Protein AF-A0A1F7V6A6-F1 (afdb_monomer)

Solvent-accessible surface area (backbone atoms only — not comparable to full-atom values): 6127 Å² total; per-residue (Å²): 142,77,86,82,67,95,55,76,71,36,55,35,44,52,39,20,65,38,74,33,65,30,42,29,40,68,43,90,49,79,87,48,54,84,75,64,52,78,38,24,24,40,32,24,60,62,67,55,81,86,45,48,74,58,58,76,38,28,36,25,43,37,18,31,42,57,52,80,83,25,65,54,23,50,52,28,44,76,68,70,30,22,14,26,26,31,21,66,63,46,78,80,76,48,55,72,68,37,36,32,38,37,34,12,73,77,11,36,38,34,69,50,83,79,130

Radius of gyration: 12.77 Å; Cα contacts (8 Å, |Δi|>4): 291; chains: 1; bounding box: 38×33×23 Å

Structure (mmCIF, N/CA/C/O backbone):
data_AF-A0A1F7V6A6-F1
#
_entry.id   AF-A0A1F7V6A6-F1
#
loop_
_atom_site.group_PDB
_atom_site.id
_atom_site.type_symbol
_atom_site.label_atom_id
_atom_site.label_alt_id
_atom_site.label_comp_id
_atom_site.label_asym_id
_atom_site.label_entity_id
_atom_site.label_seq_id
_atom_site.pdbx_PDB_ins_code
_atom_site.Cartn_x
_atom_site.Cartn_y
_atom_site.Cartn_z
_atom_site.occupancy
_atom_site.B_iso_or_equiv
_atom_site.auth_seq_id
_atom_site.auth_comp_id
_atom_site.auth_asym_id
_atom_site.auth_atom_id
_atom_site.pdbx_PDB_model_num
ATOM 1 N N . MET A 1 1 ? 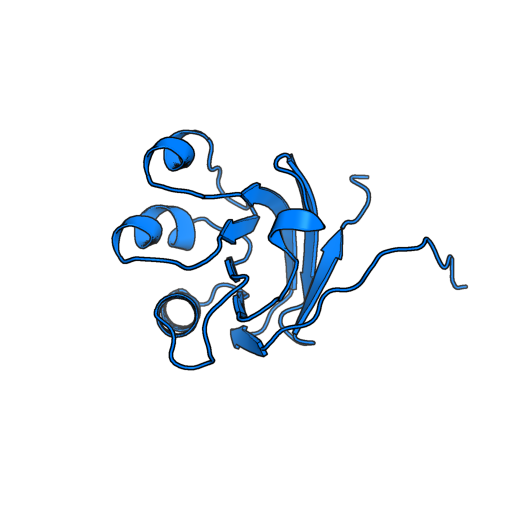-26.813 -16.583 3.772 1.00 40.12 1 MET A N 1
ATOM 2 C CA . MET A 1 1 ? -25.425 -16.122 3.988 1.00 40.12 1 MET A CA 1
ATOM 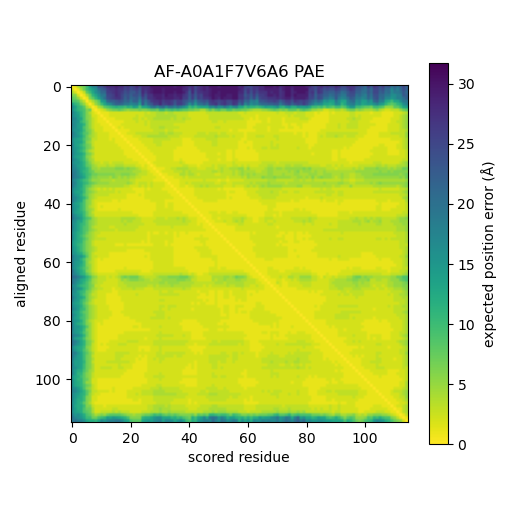3 C C . MET A 1 1 ? -24.774 -15.925 2.631 1.00 40.12 1 MET A C 1
ATOM 5 O O . MET A 1 1 ? -24.443 -16.915 2.004 1.00 40.12 1 MET A O 1
ATOM 9 N N . ASN A 1 2 ? -24.749 -14.684 2.143 1.00 35.19 2 ASN A N 1
ATOM 10 C CA . ASN A 1 2 ? -23.846 -14.128 1.122 1.00 35.19 2 ASN A CA 1
ATOM 11 C C . ASN A 1 2 ? -24.522 -12.876 0.572 1.00 35.19 2 ASN A C 1
ATOM 13 O O . ASN A 1 2 ? -25.265 -12.927 -0.405 1.00 35.19 2 ASN A O 1
ATOM 17 N N . SER A 1 3 ? -24.299 -11.751 1.248 1.00 34.72 3 SER A N 1
ATOM 18 C CA . SER A 1 3 ? -24.613 -10.457 0.660 1.00 34.72 3 SER A CA 1
ATOM 19 C C . SER A 1 3 ? -23.499 -10.153 -0.341 1.00 34.72 3 SER A C 1
ATOM 21 O O . SER A 1 3 ? -22.432 -9.668 0.026 1.00 34.72 3 SER A O 1
ATOM 23 N N . LEU A 1 4 ? -23.726 -10.551 -1.594 1.00 44.72 4 LEU A N 1
ATOM 24 C CA . LEU A 1 4 ? -22.975 -10.110 -2.767 1.00 44.72 4 LEU A CA 1
ATOM 25 C C . LEU A 1 4 ? -23.270 -8.620 -2.969 1.00 44.72 4 LEU A C 1
ATOM 27 O O . LEU A 1 4 ? -24.114 -8.237 -3.774 1.00 44.72 4 LEU A O 1
ATOM 31 N N . ILE A 1 5 ? -22.618 -7.767 -2.186 1.00 45.50 5 ILE A N 1
ATOM 32 C CA . ILE A 1 5 ? -22.513 -6.353 -2.532 1.00 45.50 5 ILE A CA 1
ATOM 33 C C . ILE A 1 5 ? -21.373 -6.282 -3.548 1.00 45.50 5 ILE A C 1
ATOM 35 O O . ILE A 1 5 ? -20.305 -6.834 -3.295 1.00 45.50 5 ILE A O 1
ATOM 39 N N . GLY A 1 6 ? -21.627 -5.686 -4.715 1.00 44.12 6 GLY A N 1
ATOM 40 C CA . GLY A 1 6 ? -20.686 -5.578 -5.833 1.00 44.12 6 GLY A CA 1
ATOM 41 C C . GLY A 1 6 ? -19.418 -4.805 -5.472 1.00 44.12 6 GLY A C 1
ATOM 42 O O . GLY A 1 6 ? -19.287 -3.627 -5.792 1.00 44.12 6 GLY A O 1
ATOM 43 N N . HIS A 1 7 ? -18.497 -5.472 -4.788 1.00 57.22 7 HIS A N 1
ATOM 44 C CA . HIS A 1 7 ? -17.177 -4.979 -4.451 1.00 57.22 7 HIS A CA 1
ATOM 45 C C . HIS A 1 7 ? -16.205 -5.581 -5.459 1.00 57.22 7 HIS A C 1
ATOM 47 O O . HIS A 1 7 ? -16.013 -6.795 -5.491 1.00 57.22 7 HIS A O 1
ATOM 53 N N . THR A 1 8 ? -15.647 -4.745 -6.332 1.00 75.12 8 THR A N 1
ATOM 54 C CA . THR A 1 8 ? -14.569 -5.170 -7.223 1.00 75.12 8 THR A CA 1
ATOM 55 C C . THR A 1 8 ? -13.353 -5.477 -6.360 1.00 75.12 8 THR A C 1
ATOM 57 O O . THR A 1 8 ? -12.662 -4.567 -5.903 1.00 75.12 8 THR A O 1
ATOM 60 N N . ASP A 1 9 ? -13.136 -6.761 -6.098 1.00 90.62 9 ASP A N 1
ATOM 61 C CA . ASP A 1 9 ? -11.905 -7.253 -5.501 1.00 90.62 9 ASP A CA 1
ATOM 62 C C . ASP A 1 9 ? -10.786 -7.051 -6.521 1.00 90.62 9 ASP A C 1
ATOM 64 O O . ASP A 1 9 ? -10.818 -7.601 -7.624 1.00 90.62 9 ASP A O 1
ATOM 68 N N . LEU A 1 10 ? -9.797 -6.244 -6.153 1.00 96.50 10 LEU A N 1
ATOM 69 C CA . LEU A 1 10 ? -8.589 -6.087 -6.941 1.00 96.50 10 LEU A CA 1
ATOM 70 C C . LEU A 1 10 ? -7.513 -7.006 -6.390 1.00 96.50 10 LEU A C 1
ATOM 72 O O . LEU A 1 10 ? -7.313 -7.117 -5.180 1.00 96.50 10 LEU A O 1
ATOM 76 N N . THR A 1 11 ? -6.808 -7.672 -7.294 1.00 97.56 11 THR A N 1
ATOM 77 C CA . THR A 1 11 ? -5.791 -8.656 -6.938 1.00 97.56 11 THR A CA 1
ATOM 78 C C . THR A 1 11 ? -4.408 -8.169 -7.322 1.00 97.56 11 THR A C 1
ATOM 80 O O . THR A 1 11 ? -4.224 -7.570 -8.379 1.00 97.56 11 THR A O 1
ATOM 83 N N . GLY A 1 12 ? -3.423 -8.498 -6.497 1.00 97.25 12 GLY A N 1
ATOM 84 C CA . GLY A 1 12 ? -2.014 -8.309 -6.804 1.00 97.25 12 GLY A CA 1
ATOM 85 C C . GLY A 1 12 ? -1.165 -9.392 -6.157 1.00 97.25 12 GLY A C 1
ATOM 86 O O . GLY A 1 12 ? -1.633 -10.480 -5.823 1.00 97.25 12 GLY A O 1
ATOM 87 N N . ARG A 1 13 ? 0.121 -9.103 -5.984 1.00 98.06 13 ARG A N 1
ATOM 88 C CA . ARG A 1 13 ? 1.097 -10.043 -5.432 1.00 98.06 13 ARG A CA 1
ATOM 89 C C . ARG A 1 13 ? 1.355 -9.712 -3.973 1.00 98.06 13 ARG A C 1
ATOM 91 O O . ARG A 1 13 ? 1.740 -8.592 -3.648 1.00 98.06 13 ARG A O 1
ATOM 98 N N . THR A 1 14 ? 1.217 -10.703 -3.104 1.00 98.31 14 THR A N 1
ATOM 99 C CA . THR A 1 14 ? 1.588 -10.579 -1.693 1.00 98.31 14 THR A CA 1
ATOM 100 C C . THR A 1 14 ? 3.076 -10.292 -1.549 1.00 98.31 14 THR A C 1
ATOM 102 O O . THR A 1 14 ? 3.910 -11.118 -1.914 1.00 98.31 14 THR A O 1
ATOM 105 N N . ALA A 1 15 ? 3.418 -9.141 -0.976 1.00 97.94 15 ALA A N 1
ATOM 106 C CA . ALA A 1 15 ? 4.783 -8.821 -0.581 1.00 97.94 15 ALA A CA 1
ATOM 107 C C . ALA A 1 15 ? 5.078 -9.264 0.857 1.00 97.94 15 ALA A C 1
ATOM 109 O O . ALA A 1 15 ? 6.127 -9.865 1.100 1.00 97.94 15 ALA A O 1
ATOM 110 N N . TYR A 1 16 ? 4.147 -9.008 1.778 1.00 98.50 16 TYR A N 1
ATOM 111 C CA . TYR A 1 16 ? 4.176 -9.486 3.159 1.00 98.50 16 TYR A CA 1
ATOM 112 C C . TYR A 1 16 ? 2.746 -9.798 3.605 1.00 98.50 16 TYR A C 1
ATOM 114 O O . TYR A 1 16 ? 1.837 -9.007 3.349 1.00 98.50 16 TYR A O 1
ATOM 122 N N . SER A 1 17 ? 2.533 -10.966 4.209 1.00 98.06 17 SER A N 1
ATOM 123 C CA . SER A 1 17 ? 1.200 -11.457 4.557 1.00 98.06 17 SER A CA 1
ATOM 124 C C . SER A 1 17 ? 0.616 -10.745 5.779 1.00 98.06 17 SER A C 1
ATOM 126 O O . SER A 1 17 ? 1.329 -10.206 6.621 1.00 98.06 17 SER A O 1
ATOM 128 N N . GLY A 1 18 ? -0.712 -10.758 5.871 1.00 98.00 18 GLY A N 1
ATOM 129 C CA . GLY A 1 18 ? -1.470 -10.154 6.961 1.00 98.00 18 GLY A CA 1
ATOM 130 C C . GLY A 1 18 ? -2.765 -9.535 6.454 1.00 98.00 18 GLY A C 1
ATOM 131 O O . GLY A 1 18 ? -3.015 -9.504 5.248 1.00 98.00 18 GLY A O 1
ATOM 132 N N . VAL A 1 19 ? -3.587 -9.053 7.380 1.00 98.12 19 VAL A N 1
ATOM 133 C CA . VAL A 1 19 ? -4.849 -8.380 7.066 1.00 98.12 19 VAL A CA 1
ATOM 134 C C . VAL A 1 19 ? -4.885 -7.052 7.801 1.00 98.12 19 VAL A C 1
ATOM 136 O O . VAL A 1 19 ? -4.605 -7.005 8.998 1.00 98.12 19 VAL A O 1
ATOM 139 N N . ALA A 1 20 ? -5.239 -5.983 7.096 1.00 98.19 20 ALA A N 1
ATOM 140 C CA . ALA A 1 20 ? -5.45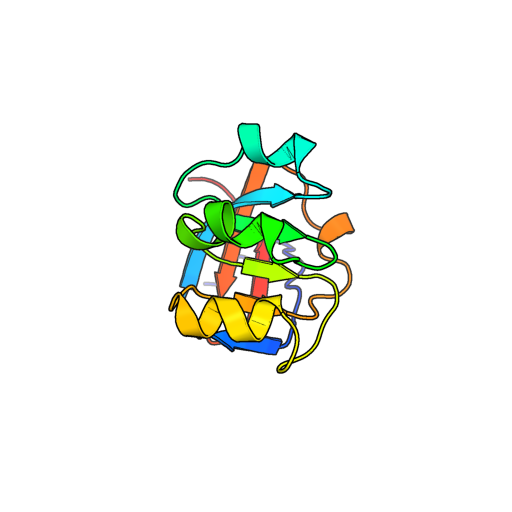8 -4.678 7.701 1.00 98.19 20 ALA A CA 1
ATOM 141 C C . ALA A 1 20 ? -6.661 -3.979 7.075 1.00 98.19 20 ALA A C 1
ATOM 143 O O . ALA A 1 20 ? -7.000 -4.196 5.910 1.00 98.19 20 ALA A O 1
ATOM 144 N N . ARG A 1 21 ? -7.295 -3.114 7.865 1.00 97.94 21 ARG A N 1
ATOM 145 C CA . ARG A 1 21 ? -8.398 -2.255 7.439 1.00 97.94 21 ARG A CA 1
ATOM 146 C C . ARG A 1 21 ? -8.107 -0.833 7.875 1.00 97.94 21 ARG A C 1
ATOM 148 O O . ARG A 1 21 ? -7.642 -0.626 8.993 1.00 97.94 21 ARG A O 1
ATOM 155 N N . GLY A 1 22 ? -8.403 0.132 7.019 1.00 97.62 22 GLY A N 1
ATOM 156 C CA . GLY A 1 22 ? -8.165 1.531 7.341 1.00 97.62 22 GLY A CA 1
ATOM 157 C C . GLY A 1 22 ? -8.615 2.479 6.244 1.00 97.62 22 GLY A C 1
ATOM 158 O O . GLY A 1 22 ? -9.176 2.070 5.225 1.00 97.62 22 GLY A O 1
ATOM 159 N N . THR A 1 23 ? -8.351 3.764 6.468 1.00 98.06 23 THR A N 1
ATOM 160 C CA . THR A 1 23 ? -8.619 4.815 5.487 1.00 98.06 23 THR A CA 1
ATOM 161 C C . THR A 1 23 ? -7.612 4.709 4.348 1.00 98.06 23 THR A C 1
ATOM 163 O O . THR A 1 23 ? -6.406 4.790 4.579 1.00 98.06 23 THR A O 1
ATOM 166 N N . ALA A 1 24 ? -8.089 4.568 3.119 1.00 98.06 24 ALA A N 1
ATOM 167 C CA . ALA A 1 24 ? -7.277 4.653 1.922 1.00 98.06 24 ALA A CA 1
ATOM 168 C C . ALA A 1 24 ? -6.689 6.054 1.781 1.00 98.06 24 ALA A C 1
ATOM 170 O O . ALA A 1 24 ? -7.402 7.063 1.793 1.00 98.06 24 ALA A O 1
ATOM 171 N N . ARG A 1 25 ? -5.372 6.097 1.617 1.00 98.19 25 ARG A N 1
ATOM 172 C CA . ARG A 1 25 ? -4.612 7.313 1.389 1.00 98.19 25 ARG A CA 1
ATOM 173 C C . ARG A 1 25 ? -3.812 7.185 0.109 1.00 98.19 25 ARG A C 1
ATOM 175 O O . ARG A 1 25 ? -2.801 6.486 0.077 1.00 98.19 25 ARG A O 1
ATOM 182 N N . LEU A 1 26 ? -4.269 7.881 -0.930 1.00 97.56 26 LEU A N 1
ATOM 183 C CA . LEU A 1 26 ? -3.606 7.889 -2.233 1.00 97.56 26 LEU A CA 1
ATOM 184 C C . LEU A 1 26 ? -2.400 8.831 -2.164 1.00 97.56 26 LEU A C 1
ATOM 186 O O . LEU A 1 26 ? -2.555 10.041 -2.065 1.00 97.56 26 LEU A O 1
ATOM 190 N N . MET A 1 27 ? -1.186 8.303 -2.165 1.00 96.50 27 MET A N 1
ATOM 191 C CA . MET A 1 27 ? 0.040 9.089 -2.063 1.00 96.50 27 MET A CA 1
ATOM 192 C C . MET A 1 27 ? 0.673 9.215 -3.447 1.00 96.50 27 MET A C 1
ATOM 194 O O . MET A 1 27 ? 1.321 8.286 -3.924 1.00 96.50 27 MET A O 1
ATOM 198 N N . MET A 1 28 ? 0.475 10.370 -4.085 1.00 94.00 28 MET A N 1
ATOM 199 C CA . MET A 1 28 ? 1.046 10.683 -5.400 1.00 94.00 28 MET A CA 1
ATOM 200 C C . MET A 1 28 ? 2.411 11.376 -5.274 1.00 94.00 28 MET A C 1
ATOM 202 O O . MET A 1 28 ? 3.177 11.434 -6.236 1.00 94.00 28 MET A O 1
ATOM 206 N N . GLY A 1 29 ? 2.748 11.888 -4.084 1.00 91.94 29 GLY A N 1
ATOM 207 C CA . GLY A 1 29 ? 4.076 12.406 -3.762 1.00 91.94 29 GLY A CA 1
ATOM 208 C C . GLY A 1 29 ? 4.204 12.931 -2.330 1.00 91.94 29 GLY A C 1
ATOM 209 O O . GLY A 1 29 ? 3.238 12.978 -1.572 1.00 91.94 29 GLY A O 1
ATOM 210 N N . GLN A 1 30 ? 5.402 13.407 -1.967 1.00 91.94 30 GLN A N 1
ATOM 211 C CA . GLN A 1 30 ? 5.718 13.910 -0.615 1.00 91.94 30 GLN A CA 1
ATOM 212 C C . GLN A 1 30 ? 4.779 15.002 -0.086 1.00 91.94 30 GLN A C 1
ATOM 214 O O . GLN A 1 30 ? 4.590 15.124 1.124 1.00 91.94 30 GLN A O 1
ATOM 219 N N . LYS A 1 31 ? 4.176 15.804 -0.973 1.00 92.50 31 LYS A N 1
ATOM 220 C CA . LYS A 1 31 ? 3.220 16.854 -0.582 1.00 92.50 31 LYS A CA 1
ATOM 221 C C . LYS A 1 31 ? 2.003 16.276 0.149 1.00 92.50 31 LYS A C 1
ATOM 223 O O . LYS A 1 31 ? 1.448 16.947 1.018 1.00 92.50 31 LYS A O 1
ATOM 228 N N . ASP A 1 32 ? 1.657 15.024 -0.141 1.00 90.88 32 ASP A N 1
ATOM 229 C CA . ASP A 1 32 ? 0.510 14.337 0.442 1.00 90.88 32 ASP A CA 1
ATOM 230 C C . ASP A 1 32 ? 0.809 13.792 1.844 1.00 90.88 32 ASP A C 1
ATOM 232 O O . ASP A 1 32 ? -0.111 13.577 2.628 1.00 90.88 32 ASP A O 1
ATOM 236 N N . PHE A 1 33 ? 2.080 13.616 2.224 1.00 93.88 33 PHE A N 1
ATOM 237 C CA . PHE A 1 33 ? 2.448 12.881 3.444 1.00 93.88 33 PHE A CA 1
ATOM 238 C C . PHE A 1 33 ? 1.921 13.538 4.722 1.00 93.88 33 PHE A C 1
ATOM 240 O O . PHE A 1 33 ? 1.626 12.854 5.699 1.00 93.88 33 PHE A O 1
ATOM 247 N N . LYS A 1 34 ? 1.716 14.861 4.704 1.00 94.12 34 LYS A N 1
ATOM 248 C CA . LYS A 1 34 ? 1.151 15.616 5.834 1.00 94.12 34 LYS A CA 1
ATOM 249 C C . LYS A 1 34 ? -0.256 15.156 6.230 1.00 94.12 34 LYS A C 1
ATOM 251 O O . LYS A 1 34 ? -0.660 15.385 7.373 1.00 94.12 34 LYS A O 1
ATOM 256 N N . ARG A 1 35 ? -1.015 14.526 5.324 1.00 94.50 35 ARG A N 1
ATOM 257 C CA . ARG A 1 35 ? -2.369 14.012 5.605 1.00 94.50 35 ARG A CA 1
ATOM 258 C C . ARG A 1 35 ? -2.385 12.565 6.092 1.00 94.50 35 ARG A C 1
ATOM 260 O O . ARG A 1 35 ? -3.419 12.123 6.579 1.00 94.50 35 ARG A O 1
ATOM 267 N N . PHE A 1 36 ? -1.263 11.854 5.977 1.00 97.62 36 PHE A N 1
ATOM 268 C CA . PHE A 1 36 ? -1.157 10.455 6.375 1.00 97.62 36 PHE A CA 1
ATOM 269 C C . PHE A 1 36 ? -1.233 10.325 7.899 1.00 97.62 36 PHE A C 1
ATOM 271 O O . PHE A 1 36 ? -0.650 11.131 8.636 1.00 97.62 36 PHE A O 1
ATOM 278 N N . ARG A 1 37 ? -1.987 9.344 8.389 1.00 97.88 37 ARG A N 1
ATOM 279 C CA . ARG A 1 37 ? -2.143 9.053 9.817 1.00 97.88 37 ARG A CA 1
ATOM 280 C C . ARG A 1 37 ? -1.775 7.604 10.109 1.00 97.88 37 ARG A C 1
ATOM 282 O O . ARG A 1 37 ? -1.724 6.764 9.218 1.00 97.88 37 ARG A O 1
ATOM 289 N N . HIS A 1 38 ? -1.476 7.328 11.374 1.00 98.19 38 HIS A N 1
ATOM 290 C CA . HIS A 1 38 ? -1.156 5.974 11.810 1.00 98.19 38 HIS A CA 1
ATOM 291 C C . HIS A 1 38 ? -2.340 5.034 11.542 1.00 98.19 38 HIS A C 1
ATOM 293 O O . HIS A 1 38 ? -3.477 5.374 11.865 1.00 98.19 38 HIS A O 1
ATOM 299 N N . GLY A 1 39 ? -2.068 3.874 10.947 1.00 98.06 39 GLY A N 1
ATOM 300 C CA . GLY A 1 39 ? -3.078 2.894 10.553 1.00 98.06 39 GLY A CA 1
ATOM 301 C C . GLY A 1 39 ? -3.763 3.167 9.208 1.00 98.06 39 GLY A C 1
ATOM 302 O O . GLY A 1 39 ? -4.519 2.312 8.748 1.00 98.06 39 GLY A O 1
ATOM 303 N N . ASP A 1 40 ? -3.489 4.297 8.544 1.00 98.62 40 ASP A N 1
ATOM 304 C CA . ASP A 1 40 ? -3.980 4.530 7.180 1.00 98.62 40 ASP A CA 1
ATOM 305 C C . ASP A 1 40 ? -3.395 3.489 6.208 1.00 98.62 40 ASP A C 1
ATOM 307 O O . ASP A 1 40 ? -2.298 2.953 6.400 1.00 98.62 40 ASP A O 1
ATOM 311 N N . ILE A 1 41 ? -4.136 3.203 5.139 1.00 98.56 41 ILE A N 1
ATOM 312 C CA . ILE A 1 41 ? -3.721 2.288 4.080 1.00 98.56 41 ILE A CA 1
ATOM 313 C C . ILE A 1 41 ? -3.026 3.105 2.997 1.00 98.56 41 ILE A C 1
ATOM 315 O O . ILE A 1 41 ? -3.650 3.930 2.328 1.00 98.56 41 ILE A O 1
ATOM 319 N N . LEU A 1 42 ? -1.722 2.883 2.840 1.00 98.62 42 LEU A N 1
ATOM 320 C CA . LEU A 1 42 ? -0.907 3.546 1.830 1.00 98.62 42 LEU A CA 1
ATOM 321 C C . LEU A 1 42 ? -1.229 2.965 0.455 1.00 98.62 42 LEU A C 1
ATOM 323 O O . LEU A 1 42 ? -0.930 1.801 0.217 1.00 98.62 42 LEU A O 1
ATOM 327 N N . ILE A 1 43 ? -1.782 3.774 -0.447 1.00 98.44 43 ILE A N 1
ATOM 328 C CA . ILE A 1 43 ? -2.009 3.406 -1.849 1.00 98.44 43 ILE A CA 1
A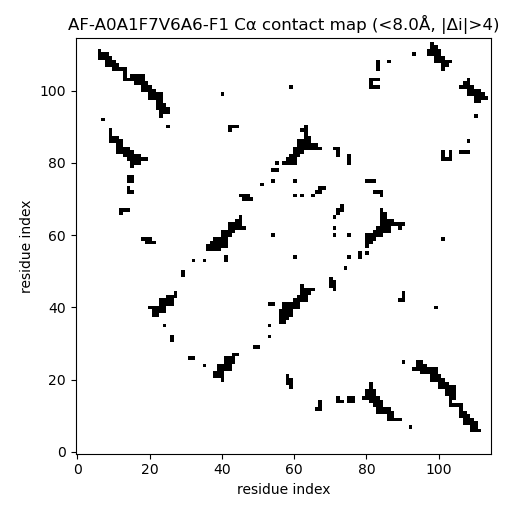TOM 329 C C . ILE A 1 43 ? -1.193 4.351 -2.730 1.00 98.44 43 ILE A C 1
ATOM 331 O O . ILE A 1 43 ? -1.302 5.563 -2.581 1.00 98.44 43 ILE A O 1
ATOM 335 N N . ALA A 1 44 ? -0.367 3.834 -3.635 1.00 98.00 44 ALA A N 1
ATOM 336 C CA . ALA A 1 44 ? 0.448 4.660 -4.531 1.00 98.00 44 ALA A CA 1
ATOM 337 C C . ALA A 1 44 ? 0.702 3.953 -5.877 1.00 98.00 44 ALA A C 1
ATOM 339 O O . ALA A 1 44 ? 0.637 2.724 -5.924 1.00 98.00 44 ALA A O 1
ATOM 340 N N . PRO A 1 45 ? 1.054 4.672 -6.961 1.00 97.44 45 PRO A N 1
ATOM 341 C CA . PRO A 1 45 ? 1.511 4.027 -8.196 1.00 97.44 45 PRO A CA 1
ATOM 342 C C . PRO A 1 45 ? 2.741 3.148 -7.927 1.00 97.44 45 PRO A C 1
ATOM 344 O O . PRO A 1 45 ? 2.764 1.955 -8.211 1.00 97.44 45 PRO A O 1
ATOM 347 N N . ASN A 1 46 ? 3.735 3.734 -7.260 1.00 95.75 46 ASN A N 1
ATOM 348 C CA . ASN A 1 46 ? 4.941 3.086 -6.764 1.00 95.75 46 ASN A CA 1
ATOM 349 C C . ASN A 1 46 ? 5.400 3.774 -5.466 1.00 95.75 46 ASN A C 1
ATOM 351 O O . ASN A 1 46 ? 4.867 4.812 -5.076 1.00 95.75 46 ASN A O 1
ATOM 355 N N . THR A 1 47 ? 6.383 3.196 -4.773 1.00 94.75 47 THR A N 1
ATOM 356 C CA . THR A 1 47 ? 7.003 3.825 -3.594 1.00 94.75 47 THR A CA 1
ATOM 357 C C . THR A 1 47 ? 8.478 4.117 -3.836 1.00 94.75 47 THR A C 1
ATOM 359 O O . THR A 1 47 ? 9.129 3.503 -4.683 1.00 94.75 47 THR A O 1
ATOM 362 N N . ARG A 1 48 ? 9.008 5.063 -3.059 1.00 95.25 48 ARG A N 1
ATOM 363 C CA . ARG A 1 48 ? 10.405 5.520 -3.075 1.00 95.25 48 ARG A CA 1
ATOM 364 C C . ARG A 1 48 ? 10.944 5.613 -1.643 1.00 95.25 48 ARG A C 1
ATOM 366 O O . ARG A 1 48 ? 10.129 5.626 -0.721 1.00 95.25 48 ARG A O 1
ATOM 373 N N . PRO A 1 49 ? 12.266 5.741 -1.424 1.00 96.50 49 PRO A N 1
ATOM 374 C CA . PRO A 1 49 ? 12.840 5.835 -0.076 1.00 96.50 49 PRO A CA 1
ATOM 375 C C . PRO A 1 49 ? 12.219 6.933 0.799 1.00 96.50 49 PRO A C 1
ATOM 377 O O . PRO A 1 49 ? 12.049 6.762 2.002 1.00 96.50 49 PRO A O 1
ATOM 380 N N . GLU A 1 50 ? 11.790 8.040 0.192 1.00 96.25 50 GLU A N 1
ATOM 381 C CA . GLU A 1 50 ? 11.068 9.119 0.876 1.00 96.25 50 GLU A CA 1
ATOM 382 C C . GLU A 1 50 ? 9.745 8.670 1.531 1.00 96.25 50 GLU A C 1
ATOM 384 O O . GLU A 1 50 ? 9.324 9.290 2.499 1.00 96.25 50 GLU A O 1
ATOM 389 N N . TYR A 1 51 ? 9.115 7.582 1.068 1.00 97.69 51 TYR A N 1
ATOM 390 C CA . TYR A 1 51 ? 7.865 7.037 1.621 1.00 97.69 51 TYR A CA 1
ATOM 391 C C . TYR A 1 51 ? 8.088 6.245 2.916 1.00 97.69 51 TYR A C 1
ATOM 393 O O . TYR A 1 51 ? 7.130 5.992 3.643 1.00 97.69 51 TYR A O 1
ATOM 401 N N . VAL A 1 52 ? 9.327 5.861 3.248 1.00 97.69 52 VAL A N 1
ATOM 402 C CA . VAL A 1 52 ? 9.634 5.021 4.422 1.00 97.69 52 VAL A CA 1
ATOM 403 C C . VAL A 1 52 ? 9.010 5.539 5.732 1.00 97.69 52 VAL A C 1
ATOM 405 O O . VAL A 1 52 ? 8.470 4.718 6.477 1.00 97.69 52 VAL A O 1
ATOM 408 N N . PRO A 1 53 ? 9.008 6.852 6.048 1.00 97.00 53 PRO A N 1
ATOM 409 C CA . PRO A 1 53 ? 8.376 7.358 7.265 1.00 97.00 53 PRO A CA 1
ATOM 410 C C . PRO A 1 53 ? 6.875 7.061 7.346 1.00 97.00 53 PRO A C 1
ATOM 412 O O . PRO A 1 53 ? 6.399 6.677 8.411 1.00 97.00 53 PRO A O 1
ATOM 415 N N . ILE A 1 54 ? 6.139 7.191 6.235 1.00 97.88 54 ILE A N 1
ATOM 416 C CA . ILE A 1 54 ? 4.702 6.887 6.206 1.00 97.88 54 ILE A CA 1
ATOM 417 C C . ILE A 1 54 ? 4.441 5.384 6.097 1.00 97.88 54 ILE A C 1
ATOM 419 O O . ILE A 1 54 ? 3.500 4.892 6.710 1.00 97.88 54 ILE A O 1
ATOM 423 N N . MET A 1 55 ? 5.314 4.633 5.413 1.00 98.31 55 MET A N 1
ATOM 424 C CA . MET A 1 55 ? 5.244 3.170 5.369 1.00 98.31 55 MET A CA 1
ATOM 425 C C . MET A 1 55 ? 5.308 2.591 6.781 1.00 98.31 55 MET A C 1
ATOM 427 O O . MET A 1 55 ? 4.478 1.761 7.108 1.00 98.31 55 MET A O 1
ATOM 431 N N . LYS A 1 56 ? 6.212 3.079 7.645 1.00 98.06 56 LYS A N 1
ATOM 432 C CA . LYS A 1 56 ? 6.369 2.619 9.042 1.00 98.06 56 LYS A CA 1
ATOM 433 C C . LYS A 1 56 ? 5.112 2.727 9.902 1.00 98.06 56 LYS A C 1
ATOM 435 O O . LYS A 1 56 ? 5.004 2.014 10.894 1.00 98.06 56 LYS A O 1
ATOM 440 N N . ILE A 1 57 ? 4.209 3.644 9.571 1.00 98.12 57 ILE A N 1
ATOM 441 C CA . ILE A 1 57 ? 2.976 3.878 10.329 1.00 98.12 57 ILE A CA 1
ATOM 442 C C . ILE A 1 57 ? 1.725 3.433 9.567 1.00 98.12 57 ILE A C 1
ATOM 444 O O . ILE A 1 57 ? 0.621 3.644 10.063 1.00 98.12 57 ILE A O 1
ATOM 448 N N . ALA A 1 58 ? 1.879 2.849 8.379 1.00 98.56 58 ALA A N 1
ATOM 449 C CA . ALA A 1 58 ? 0.769 2.3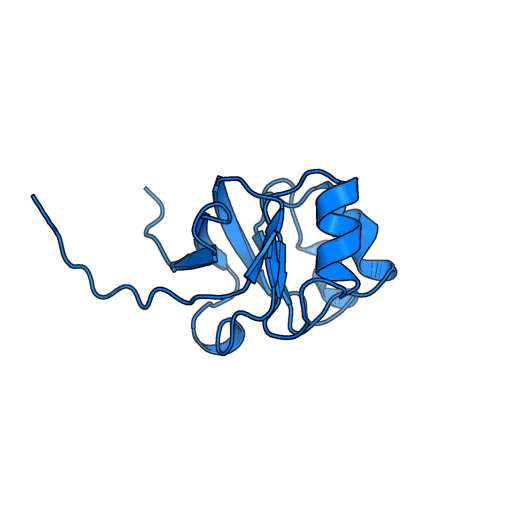69 7.573 1.00 98.56 58 ALA A CA 1
ATOM 450 C C . ALA A 1 58 ? 0.173 1.088 8.170 1.00 98.56 58 ALA A C 1
ATOM 452 O O . ALA A 1 58 ? 0.895 0.228 8.672 1.00 98.56 58 ALA A O 1
ATOM 453 N N . GLY A 1 59 ? -1.149 0.942 8.070 1.00 98.44 59 GLY A N 1
ATOM 454 C CA . GLY A 1 59 ? -1.826 -0.315 8.394 1.00 98.44 59 GLY A CA 1
ATOM 455 C C . GLY A 1 59 ? -1.550 -1.396 7.345 1.00 98.44 59 GLY A C 1
ATOM 456 O O . GLY A 1 59 ? -1.349 -2.559 7.683 1.00 98.44 59 GLY A O 1
ATOM 457 N N . ALA A 1 60 ? -1.495 -1.000 6.072 1.00 98.69 60 ALA A N 1
ATOM 458 C CA . ALA A 1 60 ? -1.019 -1.820 4.963 1.00 98.69 60 ALA A CA 1
ATOM 459 C C . ALA A 1 60 ? -0.496 -0.947 3.818 1.00 98.69 60 ALA A C 1
ATOM 461 O O . ALA A 1 60 ? -0.759 0.258 3.761 1.00 98.69 60 ALA A O 1
ATOM 462 N N . ILE A 1 61 ? 0.234 -1.579 2.901 1.00 98.69 61 ILE A N 1
ATOM 463 C CA . ILE A 1 61 ? 0.852 -0.937 1.742 1.00 98.69 61 ILE A CA 1
ATOM 464 C C . ILE A 1 61 ? 0.324 -1.592 0.468 1.00 98.69 61 ILE A C 1
ATOM 466 O O . ILE A 1 61 ? 0.426 -2.803 0.283 1.00 98.69 61 ILE A O 1
ATOM 470 N N . VAL A 1 62 ? -0.219 -0.781 -0.430 1.00 98.62 62 VAL A N 1
ATOM 471 C CA . VAL A 1 62 ? -0.731 -1.204 -1.727 1.00 98.62 62 VAL A CA 1
ATOM 472 C C . VAL A 1 62 ? -0.070 -0.377 -2.817 1.00 98.62 62 VAL A C 1
ATOM 474 O O . VAL A 1 62 ? -0.057 0.853 -2.747 1.00 98.62 62 VAL A O 1
ATOM 477 N N . THR A 1 63 ? 0.478 -1.038 -3.834 1.00 98.50 63 THR A N 1
ATOM 478 C CA . THR A 1 63 ? 0.967 -0.343 -5.031 1.00 98.50 63 THR A CA 1
ATOM 479 C C . THR A 1 63 ? 0.302 -0.852 -6.291 1.00 98.50 63 THR A C 1
ATOM 481 O O . THR A 1 63 ? 0.086 -2.056 -6.438 1.00 98.50 63 THR A O 1
ATOM 484 N N . GLU A 1 64 ? -0.011 0.064 -7.205 1.00 98.06 64 GLU A N 1
ATOM 485 C CA . GLU A 1 64 ? -0.573 -0.291 -8.509 1.00 98.06 64 GLU A CA 1
ATOM 486 C C . GLU A 1 64 ? 0.456 -1.009 -9.381 1.00 98.06 64 GLU A C 1
ATOM 488 O O . GLU A 1 64 ? 0.164 -2.031 -10.005 1.00 98.06 64 GLU A O 1
ATOM 493 N N . GLU A 1 65 ? 1.688 -0.507 -9.362 1.00 97.06 65 GLU A N 1
ATOM 494 C CA . GLU A 1 65 ? 2.818 -1.043 -10.100 1.00 97.06 65 GLU A CA 1
ATOM 495 C C . GLU A 1 65 ? 3.807 -1.757 -9.173 1.00 97.06 65 GLU A C 1
ATOM 497 O O . GLU A 1 65 ? 3.777 -1.652 -7.941 1.00 97.06 65 GLU A O 1
ATOM 502 N N . GLY A 1 66 ? 4.749 -2.464 -9.794 1.00 93.50 66 GLY A N 1
ATOM 503 C CA . GLY A 1 66 ? 5.853 -3.119 -9.109 1.00 93.50 66 GLY A CA 1
ATOM 504 C C . GLY A 1 66 ? 5.641 -4.614 -8.891 1.00 93.50 66 GLY A C 1
ATOM 505 O O . GLY A 1 66 ? 4.533 -5.143 -8.863 1.00 93.50 66 GLY A O 1
ATOM 506 N N . GLY A 1 67 ? 6.764 -5.317 -8.765 1.00 94.62 67 GLY A N 1
ATOM 507 C CA . GLY A 1 67 ? 6.805 -6.755 -8.534 1.00 94.62 67 GLY A CA 1
ATOM 508 C C . GLY A 1 67 ? 7.260 -7.122 -7.126 1.00 94.62 67 GLY A C 1
ATOM 509 O O . GLY A 1 67 ? 7.495 -6.275 -6.264 1.00 94.62 67 GLY A O 1
ATOM 510 N N . ILE A 1 68 ? 7.467 -8.421 -6.929 1.00 94.94 68 ILE A N 1
ATOM 511 C CA . ILE A 1 68 ? 7.881 -9.024 -5.654 1.00 94.94 68 ILE A CA 1
ATOM 512 C C . ILE A 1 68 ? 9.289 -8.597 -5.186 1.00 94.94 68 ILE A C 1
ATOM 514 O O . ILE A 1 68 ? 9.661 -8.856 -4.041 1.00 94.94 68 ILE A O 1
ATOM 518 N N . THR A 1 69 ? 10.049 -7.955 -6.077 1.00 96.25 69 THR A N 1
ATOM 519 C CA . THR A 1 69 ? 11.392 -7.384 -5.884 1.00 96.25 69 THR A CA 1
ATOM 520 C C . THR A 1 69 ? 11.396 -5.849 -5.903 1.00 96.25 69 THR A C 1
ATOM 522 O O . THR A 1 69 ? 12.458 -5.236 -5.918 1.00 96.25 69 THR A O 1
ATOM 525 N N . SER A 1 70 ? 10.225 -5.204 -5.940 1.00 96.50 70 SER A N 1
ATOM 526 C CA . SER A 1 70 ? 10.121 -3.741 -5.924 1.00 96.50 70 SER A CA 1
ATOM 527 C C . SER A 1 70 ? 10.532 -3.147 -4.574 1.00 96.50 70 SER A C 1
ATOM 529 O O . SER A 1 70 ? 10.500 -3.828 -3.548 1.00 96.50 70 SER A O 1
ATOM 531 N N . HIS A 1 71 ? 10.833 -1.844 -4.566 1.00 97.69 71 HIS A N 1
ATOM 532 C CA . HIS A 1 71 ? 11.077 -1.084 -3.336 1.00 97.69 71 HIS A CA 1
ATOM 533 C C . HIS A 1 71 ? 9.958 -1.295 -2.304 1.00 97.69 71 HIS A C 1
ATOM 535 O O . HIS A 1 71 ? 10.238 -1.626 -1.154 1.00 97.69 71 HIS A O 1
ATOM 541 N N . ALA A 1 72 ? 8.693 -1.189 -2.734 1.00 96.81 72 ALA A N 1
ATOM 542 C CA . ALA A 1 72 ? 7.534 -1.414 -1.873 1.00 96.81 72 ALA A CA 1
ATOM 543 C C . ALA A 1 72 ? 7.576 -2.797 -1.215 1.00 96.81 72 ALA A C 1
ATOM 545 O O . ALA A 1 72 ? 7.403 -2.899 -0.005 1.00 96.81 72 ALA A O 1
ATOM 546 N N . ALA A 1 73 ? 7.849 -3.840 -2.007 1.00 97.69 73 ALA A N 1
ATOM 547 C CA . ALA A 1 73 ? 7.828 -5.218 -1.538 1.00 97.69 73 ALA A CA 1
ATOM 548 C C . ALA A 1 73 ? 8.986 -5.564 -0.594 1.00 97.69 73 ALA A C 1
ATOM 550 O O . ALA A 1 73 ? 8.806 -6.346 0.337 1.00 97.69 73 ALA A O 1
ATOM 551 N N . ILE A 1 74 ? 10.177 -5.016 -0.839 1.00 98.31 74 ILE A N 1
ATOM 552 C CA . ILE A 1 74 ? 11.349 -5.243 0.014 1.00 98.31 74 ILE A CA 1
ATOM 553 C C . ILE A 1 74 ? 11.133 -4.554 1.363 1.00 98.31 74 ILE A C 1
ATOM 555 O O . ILE A 1 74 ? 11.145 -5.210 2.403 1.00 98.31 74 ILE A O 1
ATOM 559 N N . VAL A 1 75 ? 10.833 -3.254 1.341 1.00 98.38 75 VAL A N 1
ATOM 560 C CA . VAL A 1 75 ? 10.689 -2.454 2.562 1.00 98.38 75 VAL A CA 1
ATOM 561 C C . VAL A 1 75 ? 9.489 -2.915 3.393 1.00 98.38 75 VAL A C 1
ATOM 563 O O . VAL A 1 75 ? 9.583 -2.974 4.616 1.00 98.38 75 VAL A O 1
ATOM 566 N N . SER A 1 76 ? 8.367 -3.310 2.780 1.00 97.38 76 SER A N 1
ATOM 567 C CA . SER A 1 76 ? 7.213 -3.806 3.545 1.00 97.38 76 SER A CA 1
ATOM 568 C C . SER A 1 76 ? 7.532 -5.071 4.349 1.00 97.38 76 SER A C 1
ATOM 570 O O . SER A 1 76 ? 7.029 -5.228 5.461 1.00 97.38 76 SER A O 1
ATOM 572 N N . ARG A 1 77 ? 8.385 -5.964 3.823 1.00 98.25 77 ARG A N 1
ATOM 573 C CA . ARG A 1 77 ? 8.834 -7.172 4.540 1.00 98.25 77 ARG A CA 1
ATOM 574 C C . ARG A 1 77 ? 9.719 -6.835 5.725 1.00 98.25 77 ARG A C 1
ATOM 576 O O . ARG A 1 77 ? 9.554 -7.431 6.785 1.00 98.25 77 ARG A O 1
ATOM 583 N N . GLU A 1 78 ? 10.634 -5.889 5.549 1.00 98.31 78 GLU A N 1
ATOM 584 C CA . GLU A 1 78 ? 11.518 -5.418 6.619 1.00 98.31 78 GLU A CA 1
ATOM 585 C C . GLU A 1 78 ? 10.717 -4.771 7.750 1.00 98.31 78 GLU A C 1
ATOM 587 O O . GLU A 1 78 ? 10.979 -5.016 8.927 1.00 98.31 78 GLU A O 1
ATOM 592 N N . LEU A 1 79 ? 9.690 -3.998 7.390 1.00 97.75 79 LEU A N 1
ATOM 593 C CA . LEU A 1 79 ? 8.785 -3.356 8.339 1.00 97.75 79 LEU A CA 1
ATOM 594 C C . LEU A 1 79 ? 7.735 -4.311 8.925 1.00 97.75 79 LEU A C 1
ATOM 596 O O . LEU A 1 79 ? 7.078 -3.948 9.897 1.00 97.75 79 LEU A O 1
ATOM 600 N N . LYS A 1 80 ? 7.585 -5.519 8.364 1.00 98.25 80 LYS A N 1
ATOM 601 C CA . LYS A 1 80 ? 6.540 -6.499 8.712 1.00 98.25 80 LYS A CA 1
ATOM 602 C C . LYS A 1 80 ? 5.123 -5.925 8.612 1.00 98.25 80 LYS A C 1
ATOM 604 O O . LYS A 1 80 ? 4.271 -6.187 9.458 1.00 98.25 80 LYS A O 1
ATOM 609 N N . ILE A 1 81 ? 4.878 -5.137 7.569 1.00 98.62 81 ILE A N 1
ATOM 610 C CA . ILE A 1 81 ? 3.587 -4.491 7.319 1.00 98.62 81 ILE A CA 1
ATOM 611 C C . ILE A 1 81 ? 2.891 -5.214 6.167 1.00 98.62 81 ILE A C 1
ATOM 613 O O . ILE A 1 81 ? 3.533 -5.424 5.133 1.00 98.62 81 ILE A O 1
ATOM 617 N N . PRO A 1 82 ? 1.605 -5.595 6.309 1.00 98.69 82 PRO A N 1
ATOM 618 C CA . PRO A 1 82 ? 0.855 -6.259 5.249 1.00 98.69 82 PRO A CA 1
ATOM 619 C C . PRO A 1 82 ? 0.942 -5.479 3.941 1.00 98.69 82 PRO A C 1
ATOM 621 O O . PRO A 1 82 ? 0.744 -4.261 3.920 1.00 98.69 82 PRO A O 1
ATOM 624 N N . ALA A 1 83 ? 1.253 -6.168 2.846 1.00 98.62 83 ALA A N 1
ATOM 625 C CA . ALA A 1 83 ? 1.470 -5.486 1.582 1.00 98.62 83 ALA A CA 1
ATOM 626 C C . ALA A 1 83 ? 1.100 -6.316 0.358 1.00 98.62 83 ALA A C 1
ATOM 628 O O . ALA A 1 83 ? 1.461 -7.493 0.252 1.00 98.62 83 ALA A O 1
ATOM 629 N N . VAL A 1 84 ? 0.442 -5.656 -0.596 1.00 98.62 84 VAL A N 1
ATOM 630 C CA . VAL A 1 84 ? 0.095 -6.200 -1.911 1.00 98.62 84 VAL A CA 1
ATOM 631 C C . VAL A 1 84 ? 0.605 -5.240 -2.981 1.00 98.62 84 VAL A C 1
ATOM 633 O O . VAL A 1 84 ? 0.271 -4.062 -2.981 1.00 98.62 84 VAL A O 1
ATOM 636 N N . VAL A 1 85 ? 1.432 -5.734 -3.893 1.00 98.50 85 VAL A N 1
ATOM 637 C CA . VAL A 1 85 ? 2.039 -4.931 -4.964 1.00 98.50 85 VAL A CA 1
ATOM 638 C C . VAL A 1 85 ? 1.520 -5.375 -6.325 1.00 98.50 85 VAL A C 1
ATOM 640 O O . VAL A 1 85 ? 1.147 -6.538 -6.496 1.00 98.50 85 VAL A O 1
ATOM 643 N N . GLY A 1 86 ? 1.518 -4.475 -7.304 1.00 98.00 86 GLY A N 1
ATOM 644 C CA . GLY A 1 86 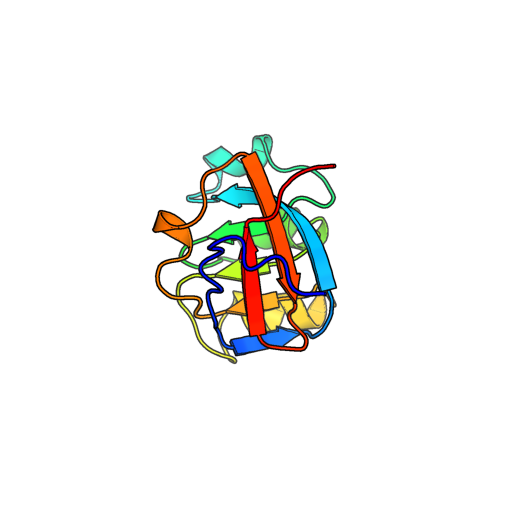? 1.034 -4.790 -8.648 1.00 98.00 86 GLY A CA 1
ATOM 645 C C . GLY A 1 86 ? -0.491 -4.930 -8.724 1.00 98.00 86 GLY A C 1
ATOM 646 O O . GLY A 1 86 ? -0.982 -5.765 -9.480 1.00 98.00 86 GLY A O 1
ATOM 647 N N . VAL A 1 87 ? -1.235 -4.182 -7.902 1.00 98.06 87 VAL A N 1
ATOM 648 C CA . VAL A 1 87 ? -2.707 -4.173 -7.885 1.00 98.06 87 VAL A CA 1
ATOM 649 C C . VAL A 1 87 ? -3.215 -3.218 -8.966 1.00 98.06 87 VAL A C 1
ATOM 651 O O . VAL A 1 87 ? -3.508 -2.057 -8.700 1.00 98.06 87 VAL A O 1
ATOM 654 N N . GLN A 1 88 ? -3.274 -3.697 -10.204 1.00 97.06 88 GLN A N 1
ATOM 655 C CA . GLN A 1 88 ? -3.646 -2.885 -11.368 1.00 97.06 88 GLN A CA 1
ATOM 656 C C . GLN A 1 88 ? -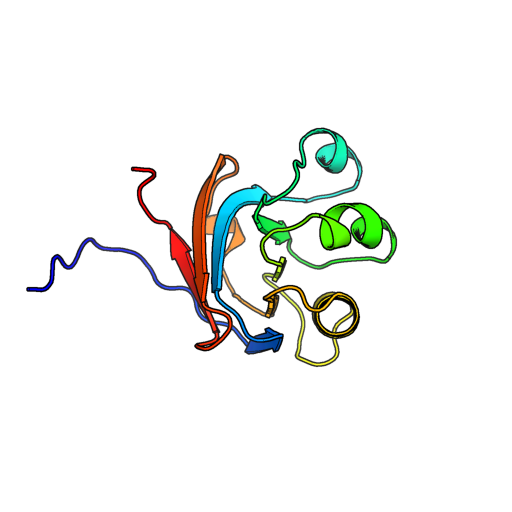5.053 -2.272 -11.219 1.00 97.06 88 GLN A C 1
ATOM 658 O O . GLN A 1 88 ? -6.001 -2.977 -10.871 1.00 97.06 88 GLN A O 1
ATOM 663 N N . GLY A 1 89 ? -5.190 -0.969 -11.493 1.00 95.50 89 GLY A N 1
ATOM 664 C CA . GLY A 1 89 ? -6.460 -0.235 -11.426 1.00 95.50 89 GLY A CA 1
ATOM 665 C C . GLY A 1 89 ? -6.878 0.202 -10.017 1.00 95.50 89 GLY A C 1
ATOM 666 O O . GLY A 1 89 ? -7.998 0.685 -9.831 1.00 95.50 89 GLY A O 1
ATOM 667 N N . ILE A 1 90 ? -6.017 0.039 -9.004 1.00 96.75 90 ILE A N 1
ATOM 668 C CA . ILE A 1 90 ? -6.325 0.442 -7.623 1.00 96.75 90 ILE A CA 1
ATOM 669 C C . ILE A 1 90 ? -6.513 1.953 -7.481 1.00 96.75 90 ILE A C 1
ATOM 671 O O . ILE A 1 90 ? -7.340 2.379 -6.673 1.00 96.75 90 ILE A O 1
ATOM 675 N N . LEU A 1 91 ? -5.785 2.757 -8.262 1.00 96.00 91 LEU A N 1
ATOM 676 C CA . LEU A 1 91 ? -5.870 4.217 -8.185 1.00 96.00 91 LEU A CA 1
ATOM 677 C C . LEU A 1 91 ? -7.191 4.756 -8.743 1.00 96.00 91 LEU A C 1
ATOM 679 O O . LEU A 1 91 ? -7.667 5.789 -8.277 1.00 96.00 91 LEU A O 1
ATOM 683 N N . ASP A 1 92 ? -7.802 4.038 -9.687 1.00 95.31 92 ASP A N 1
ATOM 684 C CA . ASP A 1 92 ? -9.109 4.384 -10.253 1.00 95.31 92 ASP A CA 1
ATOM 685 C C . ASP A 1 92 ? -10.270 3.825 -9.417 1.00 95.31 92 ASP A C 1
ATOM 687 O O . ASP A 1 92 ? -11.323 4.455 -9.281 1.00 95.31 92 ASP A O 1
ATOM 691 N N . ALA A 1 93 ? -10.091 2.632 -8.842 1.00 94.12 93 ALA A N 1
ATOM 692 C CA . ALA A 1 93 ? -11.135 1.945 -8.087 1.00 94.12 93 ALA A CA 1
ATOM 693 C C . ALA A 1 93 ? -11.350 2.510 -6.674 1.00 94.12 93 ALA A C 1
ATOM 695 O O . ALA A 1 93 ? -12.454 2.405 -6.128 1.00 94.12 93 ALA A O 1
ATOM 696 N N . VAL A 1 94 ? -10.309 3.086 -6.063 1.00 94.88 94 VAL A N 1
ATOM 697 C CA . VAL A 1 94 ? -10.334 3.592 -4.686 1.00 94.88 94 VAL A CA 1
ATOM 698 C C . VAL A 1 94 ? -10.088 5.093 -4.667 1.00 94.88 94 VAL A C 1
ATOM 700 O O . VAL A 1 94 ? -9.154 5.594 -5.282 1.00 94.88 94 VAL A O 1
ATOM 703 N N . LYS A 1 95 ? -10.902 5.823 -3.901 1.00 95.12 95 LYS A N 1
ATOM 704 C CA . LYS A 1 95 ? -10.728 7.261 -3.679 1.00 95.12 95 LYS A CA 1
ATOM 705 C C . LYS A 1 95 ? -10.073 7.520 -2.327 1.00 95.12 95 LYS A C 1
ATOM 707 O O . LYS A 1 95 ? -10.243 6.754 -1.379 1.00 95.12 95 LYS A O 1
ATOM 712 N N . ASP A 1 96 ? -9.349 8.633 -2.217 1.00 96.06 96 ASP A N 1
ATOM 713 C CA . ASP A 1 96 ? -8.803 9.062 -0.926 1.00 96.06 96 ASP A CA 1
ATOM 714 C C . ASP A 1 96 ? 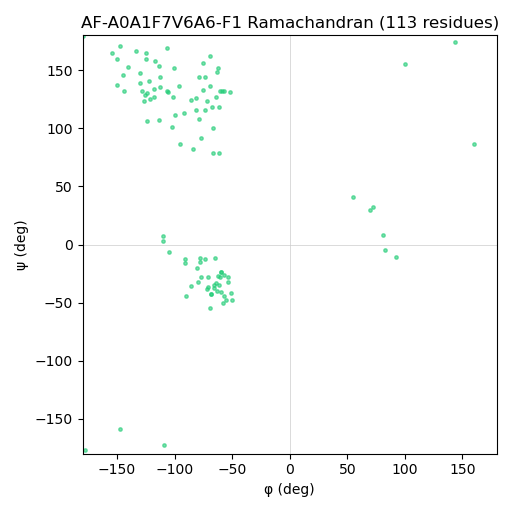-9.929 9.217 0.105 1.00 96.06 96 ASP A C 1
ATOM 716 O O . ASP A 1 96 ? -10.957 9.834 -0.178 1.00 96.06 96 ASP A O 1
ATOM 720 N N . GLY A 1 97 ? -9.734 8.652 1.295 1.00 96.12 97 GLY A N 1
ATOM 721 C CA . GLY A 1 97 ? -10.739 8.642 2.356 1.00 96.12 97 GLY A CA 1
ATOM 722 C C . GLY A 1 97 ? -11.649 7.411 2.37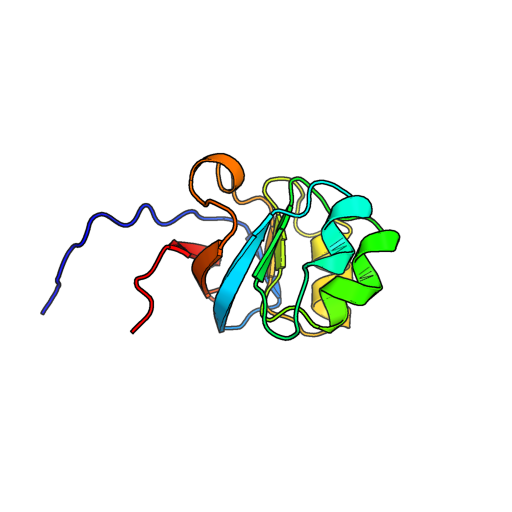3 1.00 96.12 97 GLY A C 1
ATOM 723 O O . GLY A 1 97 ? -12.353 7.214 3.364 1.00 96.12 97 GLY A O 1
ATOM 724 N N . ASP A 1 98 ? -11.632 6.571 1.335 1.00 96.50 98 ASP A N 1
ATOM 725 C CA . ASP A 1 98 ? -12.415 5.334 1.322 1.00 96.50 98 ASP A CA 1
ATOM 726 C C . ASP A 1 98 ? -11.961 4.365 2.420 1.00 96.50 98 ASP A C 1
ATOM 728 O O . ASP A 1 98 ? -10.788 4.304 2.771 1.00 96.50 98 ASP A O 1
ATOM 732 N N . TRP A 1 99 ? -12.884 3.566 2.954 1.00 96.94 99 TRP A N 1
ATOM 733 C CA . TRP A 1 99 ? -12.530 2.483 3.869 1.00 96.94 99 TRP A CA 1
ATOM 734 C C . TRP A 1 99 ? -12.173 1.237 3.059 1.00 96.94 99 TRP A C 1
ATOM 736 O O . TRP A 1 99 ? -12.960 0.794 2.217 1.00 96.94 99 TRP A O 1
ATOM 746 N N . VAL A 1 100 ? -10.984 0.679 3.277 1.00 97.06 100 VAL A N 1
ATOM 747 C CA . VAL A 1 100 ? -10.488 -0.466 2.500 1.00 97.06 100 VAL A CA 1
ATOM 748 C C . VAL A 1 100 ? -9.984 -1.576 3.405 1.00 97.06 100 VAL A C 1
ATOM 750 O O . VAL A 1 100 ? -9.454 -1.327 4.488 1.00 97.06 100 VAL A O 1
ATOM 753 N N . GLU A 1 101 ? -10.152 -2.809 2.939 1.00 97.75 101 GLU A N 1
ATOM 754 C CA . GLU A 1 101 ? -9.526 -4.001 3.493 1.00 97.75 101 GLU A CA 1
ATOM 755 C C . GLU A 1 101 ? -8.427 -4.474 2.545 1.00 97.75 101 GLU A C 1
ATOM 757 O O . GLU A 1 101 ? -8.644 -4.620 1.339 1.00 97.75 101 GLU A O 1
ATOM 762 N N . VAL A 1 102 ? -7.259 -4.751 3.115 1.00 98.38 102 VAL A N 1
ATOM 763 C CA . VAL A 1 102 ? -6.141 -5.396 2.435 1.00 98.38 102 VAL A CA 1
ATOM 764 C C . VAL A 1 102 ? -5.945 -6.763 3.070 1.00 98.38 102 VAL A C 1
ATOM 766 O O . VAL A 1 102 ? -5.456 -6.861 4.194 1.00 98.38 102 VAL A O 1
ATOM 769 N N . ASP A 1 103 ? -6.323 -7.815 2.350 1.00 98.12 103 ASP A N 1
ATOM 770 C CA . ASP A 1 103 ? -5.991 -9.197 2.682 1.00 98.12 103 ASP A CA 1
ATOM 771 C C . ASP A 1 103 ? -4.744 -9.591 1.887 1.00 98.12 103 ASP A C 1
ATOM 773 O O . ASP A 1 103 ? -4.803 -10.147 0.786 1.00 98.12 103 ASP A O 1
ATOM 777 N N . ALA A 1 104 ? -3.581 -9.281 2.455 1.00 97.38 104 ALA A N 1
ATOM 778 C CA . ALA A 1 104 ? -2.308 -9.639 1.856 1.00 97.38 104 ALA A CA 1
ATOM 779 C C . ALA A 1 104 ? -2.010 -11.139 1.988 1.00 97.38 104 ALA A C 1
ATOM 781 O O . ALA A 1 104 ? -1.122 -11.631 1.305 1.00 97.38 104 ALA A O 1
ATOM 782 N N . GLY A 1 105 ? -2.749 -11.904 2.799 1.00 96.94 105 GLY A N 1
ATOM 783 C CA . GLY A 1 105 ? -2.669 -13.369 2.783 1.00 96.94 105 GLY A CA 1
ATOM 784 C C . GLY A 1 105 ? -3.175 -13.959 1.464 1.00 96.94 105 GLY A C 1
ATOM 785 O O . GLY A 1 105 ? -2.625 -14.942 0.972 1.00 96.94 105 GLY A O 1
ATOM 786 N N . ARG A 1 106 ? -4.187 -13.320 0.869 1.00 96.38 106 ARG A N 1
ATOM 787 C CA . ARG A 1 106 ? -4.792 -13.721 -0.411 1.00 96.38 106 ARG A CA 1
ATOM 788 C C . ARG A 1 106 ? -4.389 -12.838 -1.593 1.00 96.38 106 ARG A C 1
ATOM 790 O O . ARG A 1 106 ? -4.757 -13.149 -2.721 1.00 96.38 106 ARG A O 1
ATOM 797 N N . GLY A 1 107 ? -3.661 -11.749 -1.344 1.00 97.19 107 GLY A N 1
ATOM 798 C CA . GLY A 1 107 ? -3.296 -10.767 -2.366 1.00 97.19 107 GLY A CA 1
ATOM 799 C C . GLY A 1 107 ? -4.493 -9.953 -2.863 1.00 97.19 107 GLY A C 1
ATOM 800 O O . GLY A 1 107 ? -4.503 -9.551 -4.022 1.00 97.19 107 GLY A O 1
ATOM 801 N N . VAL A 1 108 ? -5.503 -9.740 -2.012 1.00 97.50 108 VAL A N 1
ATOM 802 C CA . VAL A 1 108 ? -6.774 -9.087 -2.359 1.00 97.50 108 VAL A CA 1
ATOM 803 C C . VAL A 1 108 ? -6.890 -7.739 -1.656 1.00 97.50 108 VAL A C 1
ATOM 805 O O . VAL A 1 108 ? -6.649 -7.628 -0.454 1.00 97.50 108 VAL A O 1
ATOM 808 N N . VAL A 1 109 ? -7.322 -6.723 -2.395 1.00 97.56 109 VAL A N 1
ATOM 809 C CA . VAL A 1 109 ? -7.658 -5.393 -1.888 1.00 97.56 109 VAL A CA 1
ATOM 810 C C . VAL A 1 109 ? -9.087 -5.073 -2.295 1.00 97.56 109 VAL A C 1
ATOM 812 O O . VAL A 1 109 ? -9.448 -5.220 -3.462 1.00 97.56 109 VAL A O 1
ATOM 815 N N . ARG A 1 110 ? -9.911 -4.631 -1.343 1.00 95.12 110 ARG A N 1
ATOM 816 C CA . ARG A 1 110 ? -11.311 -4.301 -1.619 1.00 95.12 110 ARG A CA 1
ATOM 817 C C . ARG A 1 110 ? -11.797 -3.119 -0.798 1.00 95.12 110 ARG A C 1
ATOM 819 O O . ARG A 1 110 ? -11.427 -2.943 0.364 1.00 95.12 110 ARG A O 1
ATOM 826 N N . LYS A 1 111 ? -12.677 -2.322 -1.397 1.00 94.62 111 LYS A N 1
ATOM 827 C CA . LYS A 1 111 ? -13.403 -1.260 -0.698 1.00 94.62 111 LYS A CA 1
ATOM 828 C C . LYS A 1 111 ? -14.505 -1.870 0.158 1.00 94.62 111 LYS A C 1
ATOM 830 O O . LYS A 1 111 ? -15.280 -2.683 -0.335 1.00 94.62 111 LYS A O 1
ATOM 835 N N . ILE A 1 112 ? -14.612 -1.436 1.405 1.00 93.31 112 ILE A N 1
ATOM 836 C CA . ILE A 1 112 ? -15.631 -1.883 2.359 1.00 93.31 112 ILE A CA 1
ATOM 837 C C . ILE A 1 112 ? -16.398 -0.679 2.918 1.00 93.31 112 ILE A C 1
ATOM 839 O O . ILE A 1 112 ? -15.993 0.472 2.752 1.00 93.31 112 ILE A O 1
ATOM 843 N N . LYS A 1 113 ? -17.547 -0.920 3.557 1.00 87.69 113 LYS A N 1
ATOM 844 C CA . LYS A 1 113 ? -18.241 0.131 4.312 1.00 87.69 113 LYS A CA 1
ATOM 845 C C . LYS A 1 113 ? -17.551 0.317 5.661 1.00 87.69 113 LYS A C 1
ATOM 847 O O . LYS A 1 113 ? -17.067 -0.648 6.247 1.00 87.69 113 LYS A O 1
ATOM 852 N N . LYS A 1 114 ? -17.499 1.562 6.126 1.00 78.44 114 LYS A N 1
ATOM 853 C CA . LYS A 1 114 ? -17.098 1.878 7.495 1.00 78.44 114 LYS A CA 1
ATOM 854 C C . LYS A 1 114 ? -18.324 1.661 8.383 1.00 78.44 114 LYS A C 1
ATOM 856 O O . LYS A 1 114 ? -19.343 2.305 8.137 1.00 78.44 114 LYS A O 1
ATOM 861 N N . GLU A 1 115 ? -18.241 0.698 9.294 1.00 63.81 115 GLU A N 1
ATOM 862 C CA . GLU A 1 115 ? -19.251 0.465 10.339 1.00 63.81 115 GLU A CA 1
ATOM 863 C C . GLU A 1 115 ? -19.147 1.518 11.448 1.00 63.81 115 GLU A C 1
ATOM 865 O O . GLU A 1 115 ? -18.015 2.003 11.698 1.00 63.81 115 GLU A O 1
#

Nearest PDB structures (foldseek):
  2e28-assembly1_A  TM=9.447E-01  e=6.151E-12  Geobacillus stearothermophilus
  5fbu-assembly1_A  TM=8.890E-01  e=4.101E-11  Listeria monocytogenes serotype 4b str. F2365
  5fbt-assembly1_A  TM=8.866E-01  e=4.674E-11  Listeria monocytogenes serotype 4b str. F2365
  5hv2-assembly1_A  TM=9.241E-01  e=1.729E-10  Listeria monocytogenes
  3t07-assembly1_C  TM=9.088E-01  e=1.822E-09  Staphylococcus aureus subsp. aureus MRSA252

pLDDT: mean 92.91, std 13.55, range [34.72, 98.69]

Sequence (115 aa):
MNSLIGHTDLTGRTAYSGVARGTARLMMGQKDFKRFRHGDILIAPNTRPEYVPIMKIAGAIVTEEGGITSHAAIVSRELKIPAVVGVQGILDAVKDGDWVEVDAGRGVVRKIKKE

Foldseek 3Di:
DDPPDPKPKFFFAQLAADKAKAFEQEDADPVSLVVQDAQYEYEYQADDPSCLVSLLRYQEYEHLADDSPGPRSVSCVVSNHTYGYNRHCCPVSDDGGFMWMQRSVRRIITTDDDD

Secondary structure (DSSP, 8-state):
---------EE-EEEE--EEEEEEEE-SSGGGGGG--TT-EEEESS--GGGHHHHTT-SEEEESS--TTSHHHHHHHHHT--EEE--TTHHHH--TT-EEEEETTTTEEEE----

Mean predicted aligned error: 4.22 Å

Organism: NCBI:txid1802407

InterPro domains:
  IPR006319 Phosphoenolpyruvate synthase [PTHR43030] (10-111)
  IPR008279 PEP-utilising enzyme, mobile domain [PF00391] (37-107)
  IPR018274 PEP-utilising enzyme, active site [PS00370] (66-77)
  IPR036637 Phosphohistidine domain superfamily [SSF52009] (6-109)